Protein AF-A0A933QWW2-F1 (afdb_monomer_lite)

Structure (mmCIF, N/CA/C/O backbone):
data_AF-A0A933QWW2-F1
#
_entry.id   AF-A0A933QWW2-F1
#
loop_
_atom_site.group_PDB
_atom_site.id
_atom_site.type_symbol
_atom_site.label_atom_id
_atom_site.label_alt_id
_atom_site.label_comp_id
_atom_site.label_asym_id
_atom_site.label_entity_id
_atom_site.label_seq_id
_atom_site.pdbx_PDB_ins_code
_atom_site.Cartn_x
_atom_site.Cartn_y
_atom_site.Cartn_z
_atom_site.occupancy
_atom_site.B_iso_or_equiv
_atom_site.auth_seq_id
_atom_site.auth_comp_id
_atom_site.auth_asym_id
_atom_site.auth_atom_id
_atom_site.pdbx_PDB_model_num
ATOM 1 N N . MET A 1 1 ? 31.047 -3.574 -14.996 1.00 34.38 1 MET A N 1
ATOM 2 C CA . MET A 1 1 ? 29.637 -3.849 -14.650 1.00 34.38 1 MET A CA 1
ATOM 3 C C . MET A 1 1 ? 29.018 -2.559 -14.138 1.00 34.38 1 MET A C 1
ATOM 5 O O . MET A 1 1 ? 29.364 -2.134 -13.046 1.00 34.38 1 MET A O 1
ATOM 9 N N . ALA A 1 2 ? 28.220 -1.872 -14.958 1.00 35.97 2 ALA A N 1
ATOM 10 C CA . ALA A 1 2 ? 27.620 -0.595 -14.580 1.00 35.97 2 ALA A CA 1
ATOM 11 C C . ALA A 1 2 ? 26.343 -0.844 -13.767 1.00 35.97 2 ALA A C 1
ATOM 13 O O . ALA A 1 2 ? 25.353 -1.359 -14.281 1.00 35.97 2 ALA A O 1
ATOM 14 N N . THR A 1 3 ? 26.381 -0.507 -12.483 1.00 43.75 3 THR A N 1
ATOM 15 C CA . THR A 1 3 ? 25.239 -0.599 -11.574 1.00 43.75 3 THR A CA 1
ATOM 16 C C . THR A 1 3 ? 24.329 0.610 -11.808 1.00 43.75 3 THR A C 1
ATOM 18 O O . THR A 1 3 ? 24.549 1.672 -11.233 1.00 43.75 3 THR A O 1
ATOM 21 N N . LEU A 1 4 ? 23.304 0.479 -12.654 1.00 45.81 4 LEU A N 1
ATOM 22 C CA . LEU A 1 4 ? 22.245 1.490 -12.761 1.00 45.81 4 LEU A CA 1
ATOM 23 C C . LEU A 1 4 ? 21.332 1.384 -11.528 1.00 45.81 4 LEU A C 1
ATOM 25 O O . LEU A 1 4 ? 20.313 0.700 -11.541 1.00 45.81 4 LEU A O 1
ATOM 29 N N . LYS A 1 5 ? 21.734 2.023 -10.425 1.00 51.06 5 LYS A N 1
ATOM 30 C CA . LYS A 1 5 ? 20.946 2.141 -9.187 1.00 51.06 5 LYS A CA 1
ATOM 31 C C . LYS A 1 5 ? 20.392 3.556 -9.051 1.00 51.06 5 LYS A C 1
ATOM 33 O O . LYS A 1 5 ? 20.853 4.309 -8.209 1.00 51.06 5 LYS A O 1
ATOM 38 N N . ASN A 1 6 ? 19.383 3.902 -9.845 1.00 48.97 6 ASN A N 1
ATOM 39 C CA . ASN A 1 6 ? 18.651 5.164 -9.673 1.00 48.97 6 ASN A CA 1
ATOM 40 C C . ASN A 1 6 ? 17.129 4.965 -9.622 1.00 48.97 6 ASN A C 1
ATOM 42 O O . ASN A 1 6 ? 16.360 5.856 -9.970 1.00 48.97 6 ASN A O 1
ATOM 46 N N . THR A 1 7 ? 16.682 3.803 -9.151 1.00 58.59 7 THR A N 1
ATOM 47 C CA . THR A 1 7 ? 15.266 3.561 -8.866 1.00 58.59 7 THR A CA 1
ATOM 48 C C . THR A 1 7 ? 15.039 3.760 -7.376 1.00 58.59 7 THR A C 1
ATOM 50 O O . THR A 1 7 ? 15.710 3.125 -6.561 1.00 58.59 7 THR A O 1
ATOM 53 N N . LYS A 1 8 ? 14.109 4.648 -7.005 1.00 61.44 8 LYS A N 1
ATOM 54 C CA . LYS A 1 8 ? 13.711 4.805 -5.604 1.00 61.44 8 LYS A CA 1
ATOM 55 C C . LYS A 1 8 ? 13.200 3.447 -5.093 1.00 61.44 8 LYS A C 1
ATOM 57 O O . LYS A 1 8 ? 12.275 2.910 -5.706 1.00 61.44 8 LYS A O 1
ATOM 62 N N . PRO A 1 9 ? 13.788 2.871 -4.029 1.00 65.38 9 PRO A N 1
ATOM 63 C CA . PRO A 1 9 ? 13.324 1.594 -3.506 1.00 65.38 9 PRO A CA 1
ATOM 64 C C . PRO A 1 9 ? 11.900 1.749 -2.962 1.00 65.38 9 PRO A C 1
ATOM 66 O O . PRO A 1 9 ? 11.607 2.696 -2.230 1.00 65.38 9 PRO A O 1
ATOM 69 N N . SER A 1 10 ? 11.015 0.824 -3.340 1.00 74.56 10 SER A N 1
ATOM 70 C CA . SER A 1 10 ? 9.703 0.681 -2.700 1.00 74.56 10 SER A CA 1
ATOM 71 C C . SER A 1 10 ? 9.898 0.275 -1.236 1.00 74.56 10 SER A C 1
ATOM 73 O O . SER A 1 10 ? 10.786 -0.527 -0.939 1.00 74.56 10 SER A O 1
ATOM 75 N N . ASN A 1 11 ? 9.074 0.803 -0.327 1.00 79.81 11 ASN A N 1
ATOM 76 C CA . ASN A 1 11 ? 9.127 0.484 1.105 1.00 79.81 11 ASN A CA 1
ATOM 77 C C . ASN A 1 11 ? 7.831 -0.208 1.568 1.00 79.81 11 ASN A C 1
ATOM 79 O O . ASN A 1 11 ? 7.064 0.373 2.343 1.00 79.81 11 ASN A O 1
ATOM 83 N N . PRO A 1 12 ? 7.581 -1.464 1.146 1.00 82.00 12 PRO A N 1
ATOM 84 C CA . PRO A 1 12 ? 6.347 -2.173 1.486 1.00 82.00 12 PRO A CA 1
ATOM 85 C C . PRO A 1 12 ? 6.184 -2.367 2.999 1.00 82.00 12 PRO A C 1
ATOM 87 O O . PRO A 1 12 ? 5.069 -2.279 3.505 1.00 82.00 12 PRO A O 1
ATOM 90 N N . GLY A 1 13 ? 7.289 -2.530 3.740 1.00 84.19 13 GLY A N 1
ATOM 91 C CA . GLY A 1 13 ? 7.258 -2.717 5.193 1.00 84.19 13 GLY A CA 1
ATOM 92 C C . GLY A 1 13 ? 6.724 -1.509 5.973 1.00 84.19 13 GLY A C 1
ATOM 93 O O . GLY A 1 13 ? 6.053 -1.689 6.986 1.00 84.19 13 GLY A O 1
ATOM 94 N N . GLN A 1 14 ? 6.957 -0.278 5.494 1.00 84.88 14 GLN A N 1
ATOM 95 C CA . GLN A 1 14 ? 6.378 0.917 6.124 1.00 84.88 14 GLN A CA 1
ATOM 96 C C . GLN A 1 14 ? 4.865 0.973 5.903 1.00 84.88 14 GLN A C 1
ATOM 98 O O . GLN A 1 14 ? 4.114 1.257 6.835 1.00 84.88 14 GLN A O 1
ATOM 103 N N . VAL A 1 15 ? 4.415 0.647 4.687 1.00 85.44 15 VAL A N 1
ATOM 104 C CA . VAL A 1 15 ? 2.988 0.590 4.344 1.00 85.44 15 VAL A CA 1
ATOM 105 C C . VAL A 1 15 ? 2.281 -0.508 5.144 1.00 85.44 15 VAL A C 1
ATOM 107 O O . VAL A 1 15 ? 1.192 -0.272 5.657 1.00 85.44 15 VAL A O 1
ATOM 110 N N . ASP A 1 16 ? 2.912 -1.667 5.344 1.00 87.62 16 ASP A N 1
ATOM 111 C CA . ASP A 1 16 ? 2.363 -2.748 6.176 1.00 87.62 16 ASP A CA 1
ATOM 112 C C . ASP A 1 16 ? 2.197 -2.331 7.641 1.00 87.62 16 ASP A C 1
ATOM 114 O O . ASP A 1 16 ? 1.173 -2.625 8.261 1.00 87.62 16 ASP A O 1
ATOM 118 N N . ALA A 1 17 ? 3.179 -1.621 8.202 1.00 87.38 17 ALA A N 1
ATOM 119 C CA . ALA A 1 17 ? 3.094 -1.099 9.564 1.00 87.38 17 ALA A CA 1
ATOM 120 C C . ALA A 1 17 ? 1.961 -0.070 9.714 1.00 87.38 17 ALA A C 1
ATOM 122 O O . ALA A 1 17 ? 1.230 -0.099 10.704 1.00 87.38 17 ALA A O 1
ATOM 123 N N . TYR A 1 18 ? 1.770 0.789 8.711 1.00 87.44 18 TYR A N 1
ATOM 124 C CA . TYR A 1 18 ? 0.670 1.752 8.676 1.00 87.44 18 TYR A CA 1
ATOM 125 C C . TYR A 1 18 ? -0.701 1.084 8.538 1.00 87.44 18 TYR A C 1
ATOM 127 O O . TYR A 1 18 ? -1.642 1.450 9.237 1.00 87.44 18 TYR A O 1
ATOM 135 N N . MET A 1 19 ? -0.823 0.051 7.702 1.00 84.81 19 MET A N 1
ATOM 136 C CA . MET A 1 19 ? -2.079 -0.698 7.583 1.00 84.81 19 MET A CA 1
ATOM 137 C C . MET A 1 19 ? -2.455 -1.407 8.889 1.00 84.81 19 MET A C 1
ATOM 139 O O . MET A 1 19 ? -3.637 -1.516 9.198 1.00 84.81 19 MET A O 1
ATOM 143 N N . LYS A 1 20 ? -1.473 -1.851 9.687 1.00 86.81 20 LYS A N 1
ATOM 144 C CA . LYS A 1 20 ? -1.723 -2.455 11.009 1.00 86.81 20 LYS A CA 1
ATOM 145 C C . LYS A 1 20 ? -2.221 -1.451 12.050 1.00 86.81 20 LYS A C 1
ATOM 147 O O . LYS A 1 20 ? -2.965 -1.839 12.948 1.00 86.81 20 LYS A O 1
ATOM 152 N N . SER A 1 21 ? -1.802 -0.189 11.968 1.00 85.94 21 SER A N 1
ATOM 153 C CA . SER A 1 21 ? -2.234 0.856 12.905 1.00 85.94 21 SER A CA 1
ATOM 154 C C . SER A 1 21 ? -3.543 1.539 12.488 1.00 85.94 21 SER A C 1
ATOM 156 O O . SER A 1 21 ? -4.193 2.173 13.324 1.00 85.94 21 SER A O 1
ATOM 158 N N . LEU A 1 22 ? -3.964 1.384 11.228 1.00 83.44 22 LEU A N 1
ATOM 159 C CA . LEU A 1 22 ? -5.170 1.999 10.681 1.00 83.44 22 LEU A CA 1
ATOM 160 C C . LEU A 1 22 ? -6.450 1.316 11.197 1.00 83.44 22 LEU A C 1
ATOM 162 O O . LEU A 1 22 ? -6.931 0.330 10.644 1.00 83.44 22 LEU A O 1
ATOM 166 N N . LYS A 1 23 ? -7.059 1.891 12.237 1.00 82.19 23 LYS A N 1
ATOM 167 C CA . LYS A 1 23 ? -8.394 1.502 12.723 1.00 82.19 23 LYS A CA 1
ATOM 168 C C . LYS A 1 23 ? -9.481 2.213 11.913 1.00 82.19 23 LYS A C 1
ATOM 170 O O . LYS A 1 23 ? -10.075 3.178 12.386 1.00 82.19 23 LYS A O 1
ATOM 175 N N . HIS A 1 24 ? -9.715 1.765 10.681 1.00 81.50 24 HIS A N 1
ATOM 176 C CA . HIS A 1 24 ? -10.777 2.299 9.824 1.00 81.50 24 HIS A CA 1
ATOM 177 C C . HIS A 1 24 ? -11.715 1.173 9.356 1.00 81.50 24 HIS A C 1
ATOM 179 O O . HIS A 1 24 ? -11.219 0.129 8.932 1.00 81.50 24 HIS A O 1
ATOM 185 N N . PRO A 1 25 ? -13.050 1.367 9.346 1.00 89.06 25 PRO A N 1
ATOM 186 C CA . PRO A 1 25 ? -14.011 0.347 8.899 1.00 89.06 25 PRO A CA 1
ATOM 187 C C . PRO A 1 25 ? -13.840 -0.077 7.428 1.00 89.06 25 PRO A C 1
ATOM 189 O O . PRO A 1 25 ? -14.382 -1.090 7.012 1.00 89.06 25 PRO A O 1
ATOM 192 N N . LEU A 1 26 ? -13.077 0.687 6.638 1.00 86.12 26 LEU A N 1
ATOM 193 C CA . LEU A 1 26 ? -12.775 0.407 5.225 1.00 86.12 26 LEU A CA 1
ATOM 194 C C . LEU A 1 26 ? -11.330 -0.067 4.982 1.00 86.12 26 LEU A C 1
ATOM 196 O O . LEU A 1 26 ? -10.859 -0.013 3.846 1.00 86.12 26 LEU A O 1
ATOM 200 N N . ALA A 1 27 ? -10.607 -0.508 6.016 1.00 85.94 27 ALA A N 1
ATOM 201 C CA . ALA A 1 27 ? -9.228 -0.989 5.868 1.00 85.94 27 ALA A CA 1
ATOM 202 C C . ALA A 1 27 ? -9.109 -2.124 4.829 1.00 85.94 27 ALA A C 1
ATOM 204 O O . ALA A 1 27 ? -8.176 -2.137 4.023 1.00 85.94 27 ALA A O 1
ATOM 205 N N . ASP A 1 28 ? -10.106 -3.010 4.764 1.00 88.62 28 ASP A N 1
ATOM 206 C CA . ASP A 1 28 ? -10.151 -4.115 3.800 1.00 88.62 28 ASP A CA 1
ATOM 207 C C . ASP A 1 28 ? -10.199 -3.635 2.343 1.00 88.62 28 ASP A C 1
ATOM 209 O O . ASP A 1 28 ? -9.537 -4.202 1.467 1.00 88.62 28 ASP A O 1
ATOM 213 N N . VAL A 1 29 ? -10.935 -2.549 2.079 1.00 90.44 29 VAL A N 1
ATOM 214 C CA . VAL A 1 29 ? -11.036 -1.939 0.744 1.00 90.44 29 VAL A CA 1
ATOM 215 C C . VAL A 1 29 ? -9.693 -1.345 0.339 1.00 90.44 29 VAL A C 1
ATOM 217 O O . VAL A 1 29 ? -9.228 -1.568 -0.780 1.00 90.44 29 VAL A O 1
ATOM 220 N N . VAL A 1 30 ? -9.026 -0.646 1.258 1.00 88.38 30 VAL A N 1
ATOM 221 C CA . VAL A 1 30 ? -7.692 -0.083 1.013 1.00 88.38 30 VAL A CA 1
ATOM 222 C C . VAL A 1 30 ? -6.684 -1.200 0.717 1.00 88.38 30 VAL A C 1
ATOM 224 O O . VAL A 1 30 ? -5.889 -1.090 -0.219 1.00 88.38 30 VAL A O 1
ATOM 227 N N . HIS A 1 31 ? -6.762 -2.319 1.439 1.00 89.12 31 HIS A N 1
ATOM 228 C CA . HIS A 1 31 ? -5.913 -3.481 1.187 1.00 89.12 31 HIS A CA 1
ATOM 229 C C . HIS A 1 31 ? -6.206 -4.134 -0.176 1.00 89.12 31 HIS A C 1
ATOM 231 O O . HIS A 1 31 ? -5.286 -4.595 -0.861 1.00 89.12 31 HIS A O 1
ATOM 237 N N . ALA A 1 32 ? -7.471 -4.188 -0.598 1.00 91.31 32 ALA A N 1
ATOM 238 C CA . ALA A 1 32 ? -7.843 -4.684 -1.919 1.00 91.31 32 ALA A CA 1
ATOM 239 C C . ALA A 1 32 ? -7.317 -3.775 -3.041 1.00 91.31 32 ALA A C 1
ATOM 241 O O . ALA A 1 32 ? -6.703 -4.276 -3.984 1.00 91.31 32 ALA A O 1
ATOM 242 N N . LEU A 1 33 ? -7.477 -2.456 -2.902 1.00 90.75 33 LEU A N 1
ATOM 243 C CA . LEU A 1 33 ? -6.963 -1.468 -3.854 1.00 90.75 33 LEU A CA 1
ATOM 244 C C . LEU A 1 33 ? -5.445 -1.555 -3.987 1.00 90.75 33 LEU A C 1
ATOM 246 O O . LEU A 1 33 ? -4.941 -1.660 -5.103 1.00 90.75 33 LEU A O 1
ATOM 250 N N . ARG A 1 34 ? -4.725 -1.610 -2.862 1.00 90.38 34 ARG A N 1
ATOM 251 C CA . ARG A 1 34 ? -3.268 -1.787 -2.844 1.00 90.38 34 ARG A CA 1
ATOM 252 C C . ARG A 1 34 ? -2.840 -3.023 -3.636 1.00 90.38 34 ARG A C 1
ATOM 254 O O . ARG A 1 34 ? -1.991 -2.928 -4.518 1.00 90.38 34 ARG A O 1
ATOM 261 N N . ARG A 1 35 ? -3.464 -4.178 -3.371 1.00 90.19 35 ARG A N 1
ATOM 262 C CA . ARG A 1 35 ? -3.170 -5.426 -4.099 1.00 90.19 35 ARG A CA 1
ATOM 263 C C . ARG A 1 35 ? -3.443 -5.300 -5.597 1.00 90.19 35 ARG A C 1
ATOM 265 O O . ARG A 1 35 ? -2.662 -5.816 -6.387 1.00 90.19 35 ARG A O 1
ATOM 272 N N . ASN A 1 36 ? -4.532 -4.642 -5.987 1.00 92.81 36 ASN A N 1
ATOM 273 C CA . ASN A 1 36 ? -4.877 -4.465 -7.398 1.00 92.81 36 ASN A CA 1
ATOM 274 C C . ASN A 1 36 ? -3.882 -3.542 -8.113 1.00 92.81 36 ASN A C 1
ATOM 276 O O . ASN A 1 36 ? -3.423 -3.883 -9.195 1.00 92.81 36 ASN A O 1
ATOM 280 N N . ILE A 1 37 ? -3.490 -2.429 -7.487 1.00 88.81 37 ILE A N 1
ATOM 281 C CA . ILE A 1 37 ? -2.514 -1.481 -8.044 1.00 88.81 37 ILE A CA 1
ATOM 282 C C . ILE A 1 37 ? -1.160 -2.167 -8.269 1.00 88.81 37 ILE A C 1
ATOM 284 O O . ILE A 1 37 ? -0.594 -2.053 -9.352 1.00 88.81 37 ILE A O 1
ATOM 288 N N . LEU A 1 38 ? -0.682 -2.940 -7.290 1.00 85.38 38 LEU A N 1
ATOM 289 C CA . LEU A 1 38 ? 0.579 -3.685 -7.393 1.00 85.38 38 LEU A CA 1
ATOM 290 C C . LEU A 1 38 ? 0.547 -4.812 -8.431 1.00 85.38 38 LEU A C 1
ATOM 292 O O . LEU A 1 38 ? 1.584 -5.170 -8.981 1.00 85.38 38 LEU A O 1
ATOM 296 N N . LYS A 1 39 ? -0.631 -5.386 -8.699 1.00 88.12 39 LYS A N 1
ATOM 297 C CA . LYS A 1 39 ? -0.799 -6.409 -9.740 1.00 88.12 39 LYS A CA 1
ATOM 298 C C . LYS A 1 39 ? -0.759 -5.836 -11.155 1.00 88.12 39 LYS A C 1
ATOM 300 O O . LYS A 1 39 ? -0.488 -6.594 -12.080 1.00 88.12 39 LYS A O 1
ATOM 305 N N . THR A 1 40 ? -1.045 -4.548 -11.330 1.00 89.56 40 THR A N 1
ATOM 306 C CA . THR A 1 40 ? -1.101 -3.920 -12.656 1.00 89.56 40 THR A CA 1
ATOM 307 C C . THR A 1 40 ? 0.272 -3.867 -13.321 1.00 89.56 40 THR A C 1
ATOM 309 O O . THR A 1 40 ? 0.385 -4.193 -14.499 1.00 89.56 40 THR A O 1
ATOM 312 N N . ASP A 1 41 ? 1.315 -3.464 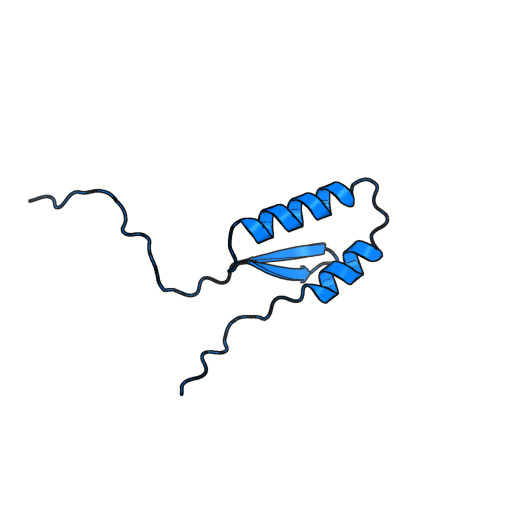-12.589 1.00 84.00 41 ASP A N 1
ATOM 313 C CA . ASP A 1 41 ? 2.676 -3.370 -13.124 1.00 84.00 41 ASP A CA 1
ATOM 314 C C . ASP A 1 41 ? 3.715 -3.494 -11.995 1.00 84.00 41 ASP A C 1
ATOM 316 O O . ASP A 1 41 ? 3.625 -2.819 -10.968 1.00 84.00 41 ASP A O 1
ATOM 32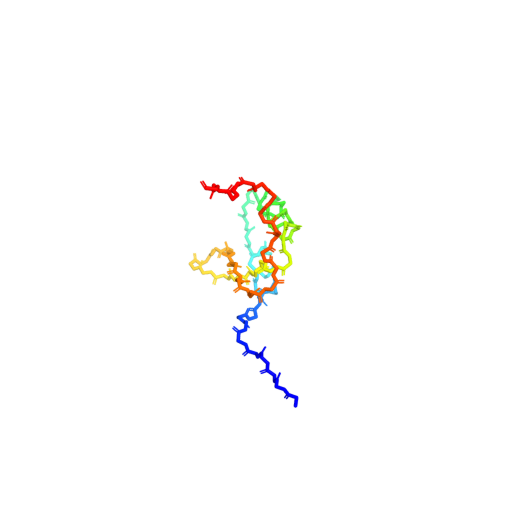0 N N . ALA A 1 42 ? 4.744 -4.320 -12.207 1.00 80.38 42 ALA A N 1
ATOM 321 C CA . ALA A 1 42 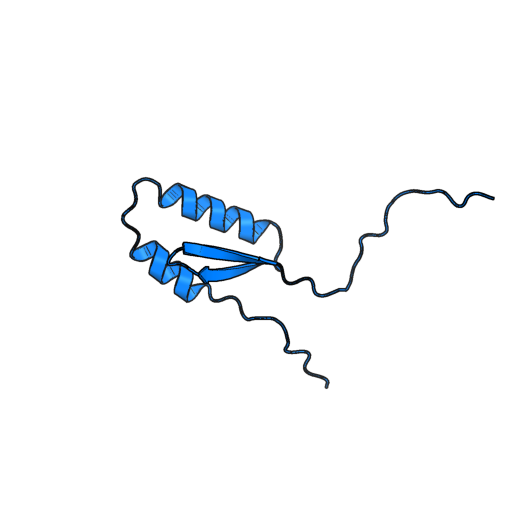? 5.860 -4.506 -11.277 1.00 80.38 42 ALA A CA 1
ATOM 322 C C . ALA A 1 42 ? 6.743 -3.249 -11.111 1.00 80.38 42 A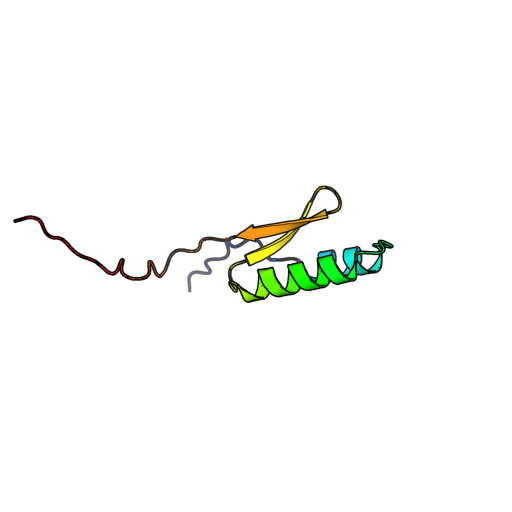LA A C 1
ATOM 324 O O . ALA A 1 42 ? 7.594 -3.199 -10.223 1.00 80.38 42 ALA A O 1
ATOM 325 N N . LYS A 1 43 ? 6.561 -2.231 -11.961 1.00 81.19 43 LYS A N 1
ATOM 326 C CA . LYS A 1 43 ? 7.256 -0.934 -11.900 1.00 81.19 43 LYS A CA 1
ATOM 327 C C . LYS A 1 43 ? 6.620 0.059 -10.922 1.00 81.19 43 LYS A C 1
ATOM 329 O O . LYS A 1 43 ? 7.155 1.157 -10.737 1.00 81.19 43 LYS A O 1
ATOM 334 N N . ILE A 1 44 ? 5.476 -0.286 -10.332 1.00 84.75 44 ILE A N 1
ATOM 335 C CA . ILE A 1 44 ? 4.800 0.550 -9.339 1.00 84.75 44 ILE A CA 1
ATOM 336 C C . ILE A 1 44 ? 5.440 0.308 -7.969 1.00 84.75 44 ILE A C 1
ATOM 338 O O . ILE A 1 44 ? 5.464 -0.811 -7.461 1.00 84.75 44 ILE A O 1
ATOM 342 N N . GLY A 1 45 ? 5.967 1.376 -7.374 1.00 85.25 45 GLY A N 1
ATOM 343 C CA . GLY A 1 45 ? 6.495 1.394 -6.014 1.00 85.25 45 GLY A CA 1
ATOM 344 C C . GLY A 1 45 ? 5.524 2.038 -5.026 1.00 85.25 45 GLY A C 1
ATOM 345 O O . GLY A 1 45 ? 4.632 2.799 -5.409 1.00 85.25 45 GLY A O 1
ATOM 346 N N . GLU A 1 46 ? 5.724 1.750 -3.741 1.00 87.50 46 GLU A N 1
ATOM 347 C CA . GLU A 1 46 ? 4.884 2.228 -2.641 1.00 87.50 46 GLU A CA 1
ATOM 348 C C . GLU A 1 46 ? 5.706 3.004 -1.608 1.00 87.50 46 GLU A C 1
ATOM 350 O O . GLU A 1 46 ? 6.846 2.644 -1.293 1.00 87.50 46 GLU A O 1
ATOM 355 N N . GLU A 1 47 ? 5.111 4.052 -1.044 1.00 88.50 47 GLU A N 1
ATOM 356 C CA . GLU A 1 47 ? 5.688 4.865 0.027 1.00 88.50 47 GLU A CA 1
ATOM 357 C C . GLU A 1 47 ? 4.580 5.498 0.877 1.00 88.50 47 GLU A C 1
ATOM 359 O O . GLU A 1 47 ? 3.459 5.682 0.409 1.00 88.50 47 GLU A O 1
ATOM 364 N N . ILE A 1 48 ? 4.886 5.890 2.112 1.00 87.12 48 ILE A N 1
ATOM 365 C CA . ILE A 1 48 ? 3.985 6.721 2.912 1.00 87.12 48 ILE A CA 1
ATOM 366 C C . ILE A 1 48 ? 4.365 8.189 2.769 1.00 87.12 48 ILE A C 1
ATOM 368 O O . ILE A 1 48 ? 5.483 8.588 3.092 1.00 87.12 48 ILE A O 1
ATOM 372 N N . LYS A 1 49 ? 3.406 9.013 2.351 1.00 85.19 49 LYS A N 1
ATOM 373 C CA . LYS A 1 49 ? 3.495 10.475 2.425 1.00 85.19 49 LYS A CA 1
ATOM 374 C C . LYS A 1 49 ? 2.215 11.005 3.042 1.00 85.19 49 LYS A C 1
ATOM 376 O O . LYS A 1 49 ? 1.150 10.448 2.807 1.00 85.19 49 LYS A O 1
ATOM 381 N N . TRP A 1 50 ? 2.319 12.068 3.838 1.00 85.19 50 TRP A N 1
ATOM 382 C CA . TRP A 1 50 ? 1.152 12.708 4.464 1.00 85.19 50 TRP A CA 1
ATOM 383 C C . TRP A 1 50 ? 0.296 11.740 5.295 1.00 85.19 50 TRP A C 1
ATOM 385 O O . TRP A 1 50 ? -0.926 11.832 5.297 1.00 85.19 50 TRP A O 1
ATOM 395 N N . ASN A 1 51 ? 0.943 10.784 5.974 1.00 82.81 51 ASN A N 1
ATOM 396 C CA . ASN A 1 51 ? 0.271 9.727 6.732 1.00 82.81 51 ASN A CA 1
ATOM 397 C C . ASN A 1 51 ? -0.745 8.931 5.888 1.00 82.81 51 ASN A C 1
ATOM 399 O O . ASN A 1 51 ? -1.792 8.544 6.397 1.00 82.81 51 ASN A O 1
ATOM 403 N N . ALA A 1 52 ? -0.455 8.719 4.601 1.00 83.69 52 ALA A N 1
ATOM 404 C CA . ALA A 1 52 ? -1.270 7.941 3.677 1.00 83.69 52 ALA A CA 1
ATOM 405 C C . ALA A 1 52 ? -0.384 7.087 2.747 1.00 83.69 52 ALA A C 1
ATOM 407 O O . ALA A 1 52 ? 0.738 7.491 2.417 1.00 83.69 52 ALA A O 1
ATOM 408 N N . PRO A 1 53 ? -0.869 5.912 2.303 1.00 86.56 53 PRO A N 1
ATOM 409 C CA . PRO A 1 53 ? -0.189 5.112 1.293 1.00 86.56 53 PRO A CA 1
ATOM 410 C C . PRO A 1 53 ? -0.220 5.848 -0.050 1.00 86.56 53 PRO A C 1
ATOM 412 O O . PRO A 1 53 ? -1.278 6.208 -0.565 1.00 86.56 53 PRO A O 1
ATOM 415 N N . THR A 1 54 ? 0.954 6.067 -0.623 1.00 86.81 54 THR A N 1
ATOM 416 C CA . THR A 1 54 ? 1.152 6.734 -1.909 1.00 86.81 54 THR A CA 1
ATOM 417 C C . THR A 1 54 ? 1.901 5.820 -2.863 1.00 86.81 54 THR A C 1
ATOM 419 O O . THR A 1 54 ? 2.847 5.132 -2.480 1.00 86.81 54 THR A O 1
ATOM 422 N N . PHE A 1 55 ? 1.473 5.821 -4.120 1.00 88.56 55 PHE A N 1
ATOM 423 C CA . PHE A 1 55 ? 2.061 5.006 -5.174 1.00 88.56 55 PHE A CA 1
ATOM 424 C C . PHE A 1 55 ? 2.822 5.902 -6.136 1.00 88.56 55 PHE A C 1
ATOM 426 O O . PHE A 1 55 ? 2.370 7.000 -6.470 1.00 88.56 55 PHE A O 1
ATOM 433 N N . PHE A 1 56 ? 3.974 5.433 -6.592 1.00 86.00 56 PHE A N 1
ATOM 434 C CA . PHE A 1 56 ? 4.742 6.111 -7.623 1.00 86.00 56 PHE A CA 1
ATOM 435 C C . PHE A 1 56 ? 5.098 5.125 -8.724 1.00 86.00 56 PHE A C 1
ATOM 437 O O . PHE A 1 56 ? 5.376 3.953 -8.480 1.00 86.00 56 PHE A O 1
ATOM 444 N N . TYR A 1 57 ? 5.093 5.615 -9.955 1.00 84.56 57 TYR A N 1
ATOM 445 C CA . TYR A 1 57 ? 5.463 4.829 -11.117 1.00 84.56 57 TYR A CA 1
ATOM 446 C C . TYR A 1 57 ? 6.882 5.200 -11.536 1.00 84.56 57 TYR A C 1
ATOM 448 O O . TYR A 1 57 ? 7.162 6.368 -11.816 1.00 84.56 57 TYR A O 1
ATOM 456 N N . SER A 1 58 ? 7.787 4.220 -11.564 1.00 70.25 58 SER A N 1
ATOM 457 C CA . SER A 1 58 ? 9.137 4.442 -12.077 1.00 70.25 58 SER A CA 1
ATOM 458 C C . SER A 1 58 ? 9.209 4.023 -13.542 1.00 70.25 58 SER A C 1
ATOM 460 O O . SER A 1 58 ? 9.295 2.841 -13.876 1.00 70.25 58 SER A O 1
ATOM 462 N N . PHE A 1 59 ? 9.159 5.007 -14.439 1.00 57.03 59 PHE A N 1
ATOM 463 C CA . PHE A 1 59 ? 9.345 4.768 -15.864 1.00 57.03 59 PHE A CA 1
ATOM 464 C C . PHE A 1 59 ? 10.836 4.570 -16.172 1.00 57.03 59 PHE A C 1
ATOM 466 O O . PHE A 1 59 ? 11.560 5.525 -16.443 1.00 57.03 59 PHE A O 1
ATOM 473 N N . HIS A 1 60 ? 11.305 3.321 -16.133 1.00 53.25 60 HIS A N 1
ATOM 474 C CA . HIS A 1 60 ? 12.586 2.941 -16.729 1.00 53.25 60 HIS A CA 1
ATOM 475 C C . HIS A 1 60 ? 12.336 2.470 -18.168 1.00 53.25 60 HIS A C 1
ATOM 477 O O . HIS A 1 60 ? 11.664 1.459 -18.400 1.00 53.25 60 HIS A O 1
ATOM 483 N N . GLY A 1 61 ? 12.827 3.237 -19.141 1.00 54.56 61 GLY A N 1
ATOM 484 C CA . GLY A 1 61 ? 12.679 2.944 -20.563 1.00 54.56 61 GLY A CA 1
ATOM 485 C C . GLY A 1 61 ? 13.340 1.621 -20.959 1.00 54.56 61 GLY A C 1
ATOM 486 O O . GLY A 1 61 ? 14.542 1.442 -20.799 1.00 54.56 61 GLY A O 1
ATOM 487 N N . SER A 1 62 ? 12.539 0.684 -21.465 1.00 44.84 62 SER A N 1
ATOM 488 C CA . SER A 1 62 ? 12.905 -0.352 -22.454 1.00 44.84 62 SER A CA 1
ATOM 489 C C . SER A 1 62 ? 11.698 -1.253 -22.708 1.00 44.84 62 SER A C 1
ATOM 491 O O . SER A 1 62 ? 11.607 -2.380 -22.244 1.00 44.84 62 SER A O 1
ATOM 493 N N . ASN A 1 63 ? 10.706 -0.673 -23.371 1.00 50.25 63 ASN A N 1
ATOM 494 C CA . ASN A 1 63 ? 9.846 -1.285 -24.382 1.00 50.25 63 ASN A CA 1
ATOM 495 C C . ASN A 1 63 ? 8.641 -0.369 -24.490 1.00 50.25 63 ASN A C 1
ATOM 497 O O . ASN A 1 63 ? 7.641 -0.527 -2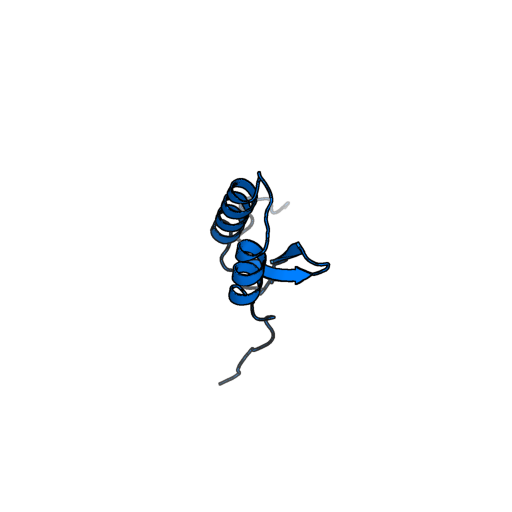3.793 1.00 50.25 63 ASN A O 1
ATOM 501 N N . THR A 1 64 ? 8.751 0.619 -25.373 1.00 52.94 64 THR A N 1
ATOM 502 C CA . THR A 1 64 ? 7.561 1.036 -26.099 1.00 52.94 64 THR A CA 1
ATOM 503 C C . THR A 1 64 ? 6.990 -0.238 -26.721 1.00 52.94 64 THR A C 1
ATOM 505 O O . THR A 1 64 ? 7.707 -0.857 -27.515 1.00 52.94 64 THR A O 1
ATOM 508 N N . PRO A 1 65 ? 5.768 -0.686 -26.378 1.00 53.53 65 PRO A N 1
ATOM 509 C CA . PRO A 1 65 ? 5.098 -1.631 -27.258 1.00 53.53 65 PRO A CA 1
ATOM 510 C C . PRO A 1 65 ? 5.131 -0.993 -28.652 1.00 53.53 65 PRO A C 1
ATOM 512 O O . PRO A 1 65 ? 4.913 0.224 -28.738 1.00 53.53 65 PRO A O 1
ATOM 515 N N . PRO A 1 66 ? 5.490 -1.726 -29.725 1.00 49.62 66 PRO A N 1
ATOM 516 C CA . PRO A 1 66 ? 5.399 -1.153 -31.056 1.00 49.62 66 PRO A CA 1
ATOM 517 C C . PRO A 1 66 ? 3.983 -0.603 -31.173 1.00 49.62 66 PRO A C 1
ATOM 519 O O . PRO A 1 66 ? 3.019 -1.339 -30.951 1.00 49.62 66 PRO A O 1
ATOM 522 N N . LEU A 1 67 ? 3.866 0.706 -31.405 1.00 57.69 67 LEU A N 1
ATOM 523 C CA . LEU A 1 67 ? 2.585 1.316 -31.714 1.00 57.69 67 LEU A CA 1
ATOM 524 C C . LEU A 1 67 ? 2.075 0.569 -32.944 1.00 57.69 67 LEU A C 1
ATOM 526 O O . LEU A 1 67 ? 2.580 0.731 -34.055 1.00 57.69 67 LEU A O 1
ATOM 530 N N . CYS A 1 68 ? 1.150 -0.351 -32.703 1.00 44.34 68 CYS A N 1
ATOM 531 C CA . CYS A 1 68 ? 0.452 -1.079 -33.734 1.00 44.34 68 CYS A CA 1
ATOM 532 C C . CYS A 1 68 ? -0.360 -0.046 -34.525 1.00 44.34 68 CYS A C 1
ATOM 534 O O . CYS A 1 68 ? -1.254 0.585 -33.967 1.00 44.34 68 CYS A O 1
ATOM 536 N N . GLY A 1 69 ? -0.020 0.145 -35.805 1.00 48.91 69 GLY A N 1
ATOM 537 C CA . GLY A 1 69 ? -0.760 0.991 -36.751 1.00 48.91 69 GLY A CA 1
ATOM 538 C C . GLY A 1 69 ? 0.038 2.216 -37.224 1.00 48.91 69 GLY A C 1
ATOM 539 O O . GLY A 1 69 ? 0.134 3.199 -36.507 1.00 48.91 69 GLY A O 1
ATOM 540 N N . VAL A 1 70 ? 0.722 2.177 -38.378 1.00 53.47 70 VAL A N 1
ATOM 541 C CA . VAL A 1 70 ? 0.161 2.513 -39.715 1.00 53.47 70 VAL A CA 1
ATOM 542 C C . VAL A 1 70 ? -0.262 4.000 -39.752 1.00 53.47 70 VAL A C 1
ATOM 544 O O . VAL A 1 70 ? -1.203 4.388 -39.079 1.00 53.47 70 VAL A O 1
ATOM 547 N N . ARG A 1 71 ? 0.384 4.917 -40.490 1.00 49.81 71 ARG A N 1
ATOM 548 C CA . ARG A 1 71 ? 0.603 4.933 -41.950 1.00 49.81 71 ARG A CA 1
ATOM 549 C C . ARG A 1 71 ? 1.857 5.743 -42.312 1.00 49.81 71 ARG A C 1
ATOM 551 O O . ARG A 1 71 ? 1.932 6.926 -41.991 1.00 49.81 71 ARG A O 1
ATOM 558 N N . LYS A 1 72 ? 2.779 5.152 -43.083 1.00 55.62 72 LYS A N 1
ATOM 559 C CA . LYS A 1 72 ? 3.654 5.936 -43.970 1.00 55.62 72 LYS A CA 1
ATOM 560 C C . LYS A 1 72 ? 2.740 6.581 -45.012 1.00 55.62 72 LYS A C 1
ATOM 562 O O . LYS A 1 72 ? 2.135 5.875 -45.815 1.00 55.62 72 LYS A O 1
ATOM 567 N N . ARG A 1 73 ? 2.575 7.898 -44.936 1.00 55.19 73 ARG A N 1
ATOM 568 C CA . ARG A 1 73 ? 2.015 8.684 -46.032 1.00 55.19 73 ARG A CA 1
ATOM 569 C C . ARG A 1 73 ? 3.137 8.792 -47.068 1.00 55.19 73 ARG A C 1
ATOM 571 O O . ARG A 1 73 ? 4.205 9.295 -46.726 1.00 55.19 73 ARG A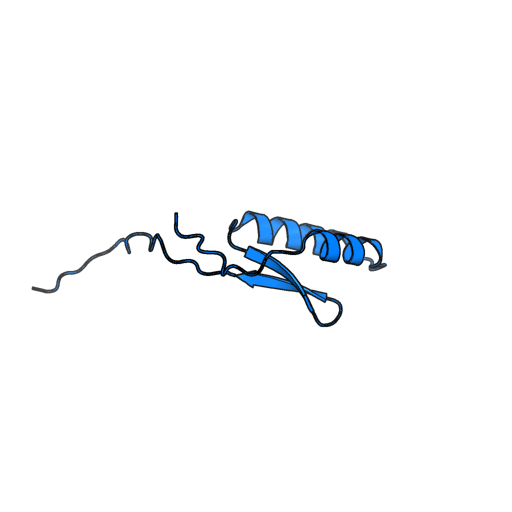 O 1
ATOM 578 N N . LEU A 1 74 ? 2.923 8.167 -48.228 1.00 60.53 74 LEU A N 1
ATOM 579 C CA . LEU A 1 74 ? 3.686 8.437 -49.449 1.00 60.53 74 LEU A CA 1
ATOM 580 C C . LEU A 1 74 ? 3.550 9.918 -49.812 1.00 60.53 74 LEU A C 1
ATOM 582 O O . LEU A 1 74 ? 2.456 10.470 -49.539 1.00 60.53 74 LEU A O 1
#

Radius of gyration: 17.94 Å; chains: 1; bounding box: 44×19×62 Å

Secondary structure (DSSP, 8-state):
------SPPP-HHHHHHHHHH---TTHHHHHHHHHHHHHH-TTEEEEEETTEEEEEE----S-PPP--------

Foldseek 3Di:
DDPPPPQDAADVVVVVVLLVVDPDPCSVVVVVVVVVVCVVDVQKGWDDDPSDIDIDGDDDDDDDPPPPDDDDDD

pLDDT: mean 74.17, std 17.05, range [34.38, 92.81]

Sequence (74 aa):
MATLKNTKPSNPGQVDAYMKSLKHPLADVVHALRRNILKTDAKIGEEIKWNAPTFFYSFHGSNTPPLCGVRKRL